Protein AF-H0URJ0-F1 (afdb_monomer_lite)

Secondary structure (DSSP, 8-state):
-HHHHHHHHHHHHHHHHHHHHHHHHS--HHHHHHHHHHHHHHHHHHHHHHHHHTTS---HHHHHHHHHHHHHHHHHHHHHHHHHTT--HHHHHHHHHHHHHHHHHHH-

Structure (mmCIF, N/CA/C/O backbone):
data_AF-H0URJ0-F1
#
_entry.id   AF-H0URJ0-F1
#
loop_
_atom_site.group_PDB
_atom_site.id
_atom_site.type_symbol
_atom_site.label_atom_id
_atom_site.label_alt_id
_atom_site.label_comp_id
_atom_site.label_asym_id
_atom_site.label_entity_id
_atom_site.label_seq_id
_atom_site.pdbx_PDB_ins_code
_atom_site.Cartn_x
_atom_site.Cartn_y
_atom_site.Cartn_z
_atom_site.occupancy
_atom_site.B_iso_or_equiv
_atom_site.auth_seq_id
_atom_site.a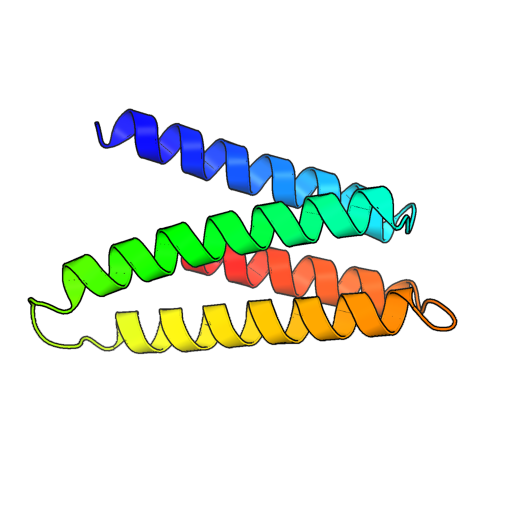uth_comp_id
_atom_site.auth_asym_id
_atom_site.auth_atom_id
_atom_site.pdbx_PDB_model_num
ATOM 1 N N . MET A 1 1 ? 12.851 14.187 -18.574 1.00 60.50 1 MET A N 1
ATOM 2 C CA . MET A 1 1 ? 11.585 13.432 -18.482 1.00 60.50 1 MET A CA 1
ATOM 3 C C . MET A 1 1 ? 11.700 12.386 -17.382 1.00 60.50 1 MET A C 1
ATOM 5 O O . MET A 1 1 ? 11.014 12.534 -16.387 1.00 60.50 1 MET A O 1
ATOM 9 N N . GLU A 1 2 ? 12.675 11.473 -17.456 1.00 65.94 2 GLU A N 1
ATOM 10 C CA . GLU A 1 2 ? 12.921 10.441 -16.425 1.00 65.94 2 GLU A CA 1
ATOM 11 C C . GLU A 1 2 ? 13.140 10.991 -15.002 1.00 65.94 2 GLU A C 1
ATOM 13 O O . GLU A 1 2 ? 12.528 10.505 -14.061 1.00 65.94 2 GLU A O 1
ATOM 18 N N . ALA A 1 3 ? 13.926 12.062 -14.831 1.00 68.25 3 ALA A N 1
ATOM 19 C CA . ALA A 1 3 ? 14.144 12.665 -13.507 1.00 68.25 3 ALA A CA 1
ATOM 20 C C . ALA A 1 3 ? 12.868 13.260 -12.875 1.00 68.25 3 ALA A C 1
ATOM 22 O O . ALA A 1 3 ? 12.753 13.315 -11.656 1.00 68.25 3 ALA A O 1
ATOM 23 N N . MET A 1 4 ? 11.908 13.708 -13.692 1.00 69.62 4 MET A N 1
ATOM 24 C CA . MET A 1 4 ? 10.634 14.243 -13.202 1.00 69.62 4 MET A CA 1
ATOM 25 C C . MET A 1 4 ? 9.708 13.109 -12.756 1.00 69.62 4 MET A C 1
ATOM 27 O O . MET A 1 4 ? 9.087 13.211 -11.705 1.00 69.62 4 MET A O 1
ATOM 31 N N . GLU A 1 5 ? 9.676 12.003 -13.503 1.00 77.88 5 GLU A N 1
ATOM 32 C CA . GLU A 1 5 ? 8.936 10.799 -13.111 1.00 77.88 5 GLU A CA 1
ATOM 33 C C . GLU A 1 5 ? 9.500 10.152 -11.840 1.00 77.88 5 GLU A C 1
ATOM 35 O O . GLU A 1 5 ? 8.738 9.648 -11.020 1.00 77.88 5 GLU A O 1
ATOM 40 N N . GLU A 1 6 ? 10.820 10.191 -11.653 1.00 80.94 6 GLU A N 1
ATOM 41 C CA . GLU A 1 6 ? 11.478 9.672 -10.452 1.00 80.94 6 GLU A CA 1
ATOM 42 C C . GLU A 1 6 ? 11.095 10.468 -9.197 1.00 80.94 6 GLU A C 1
ATOM 44 O O . GLU A 1 6 ? 10.767 9.894 -8.159 1.00 80.94 6 GLU A O 1
ATOM 49 N N . VAL A 1 7 ? 11.061 11.800 -9.306 1.00 84.62 7 VAL A N 1
ATOM 50 C CA . VAL A 1 7 ? 10.613 12.680 -8.217 1.00 84.62 7 VAL A CA 1
ATOM 51 C C . VAL A 1 7 ? 9.134 12.454 -7.897 1.00 84.62 7 VAL A C 1
ATOM 53 O O . VAL A 1 7 ? 8.765 12.422 -6.722 1.00 84.62 7 VAL A O 1
ATOM 56 N N . GLU A 1 8 ? 8.293 12.268 -8.915 1.00 83.62 8 GLU A N 1
ATOM 57 C CA . GLU A 1 8 ? 6.865 11.994 -8.730 1.00 83.62 8 GLU A CA 1
ATOM 58 C C . GLU A 1 8 ? 6.641 10.641 -8.031 1.00 83.62 8 GLU A C 1
ATOM 60 O O . GLU A 1 8 ? 5.867 10.556 -7.076 1.00 83.62 8 GLU A O 1
ATOM 65 N N . ARG A 1 9 ? 7.389 9.597 -8.427 1.00 84.44 9 ARG A N 1
ATOM 66 C CA . ARG A 1 9 ? 7.383 8.284 -7.757 1.00 84.44 9 ARG A CA 1
ATOM 67 C C . ARG A 1 9 ? 7.810 8.391 -6.296 1.00 84.44 9 ARG A C 1
ATOM 69 O O . ARG A 1 9 ? 7.128 7.858 -5.423 1.00 84.44 9 ARG A O 1
ATOM 76 N N . ALA A 1 10 ? 8.904 9.098 -6.020 1.00 87.00 10 ALA A N 1
ATOM 77 C CA . ALA A 1 10 ? 9.401 9.277 -4.660 1.00 87.00 10 ALA A CA 1
ATOM 78 C C . ALA A 1 10 ? 8.388 10.013 -3.767 1.00 87.00 10 ALA A C 1
ATOM 80 O O . ALA A 1 10 ? 8.166 9.609 -2.625 1.00 87.00 10 ALA A O 1
ATOM 81 N N . ARG A 1 11 ? 7.725 11.053 -4.295 1.00 89.75 11 ARG A N 1
ATOM 82 C CA . ARG A 1 11 ? 6.650 11.766 -3.586 1.00 89.75 11 ARG A CA 1
ATOM 83 C C . ARG A 1 11 ? 5.465 10.860 -3.285 1.00 89.75 11 ARG A C 1
ATOM 85 O O . ARG A 1 11 ? 4.991 10.860 -2.153 1.00 89.75 11 ARG A O 1
ATOM 92 N N . LEU A 1 12 ? 5.028 10.068 -4.263 1.00 90.19 12 LEU A N 1
ATOM 93 C CA . LEU A 1 12 ? 3.922 9.130 -4.087 1.00 90.19 12 LEU A CA 1
ATOM 94 C C . LEU A 1 12 ? 4.228 8.097 -2.992 1.00 90.19 12 LEU A C 1
ATOM 96 O O . LEU A 1 12 ? 3.386 7.844 -2.135 1.00 90.19 12 LEU A O 1
ATOM 100 N N . ILE A 1 13 ? 5.444 7.537 -2.980 1.00 89.56 13 ILE A N 1
ATOM 101 C CA . ILE A 1 13 ? 5.887 6.600 -1.934 1.00 89.56 13 ILE A CA 1
ATOM 102 C C . ILE A 1 13 ? 5.835 7.260 -0.556 1.00 89.56 13 ILE A C 1
ATOM 104 O O . ILE A 1 13 ? 5.339 6.659 0.397 1.00 89.56 13 ILE A O 1
ATOM 108 N N . GLU A 1 14 ? 6.345 8.484 -0.443 1.00 92.25 14 GLU A N 1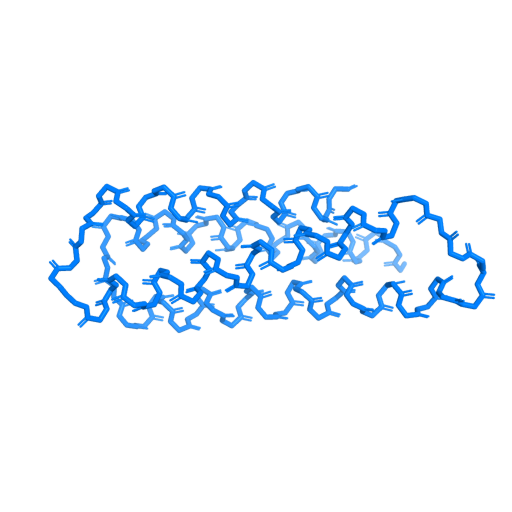
ATOM 109 C CA . GLU A 1 14 ? 6.395 9.195 0.832 1.00 92.25 14 GLU A CA 1
ATOM 110 C C . GLU A 1 14 ? 4.995 9.551 1.349 1.00 92.25 14 GLU A C 1
ATOM 112 O O . GLU A 1 14 ? 4.696 9.380 2.531 1.00 92.25 14 GLU A O 1
ATOM 117 N N . GLU A 1 15 ? 4.094 9.967 0.461 1.00 93.25 15 GLU A N 1
ATOM 118 C CA . GLU A 1 15 ? 2.717 10.283 0.832 1.00 93.25 15 GLU A CA 1
ATOM 119 C C . GLU A 1 15 ? 1.942 9.029 1.270 1.00 93.25 15 GLU A C 1
ATOM 121 O O . GLU A 1 15 ? 1.240 9.052 2.285 1.00 93.25 15 GLU A O 1
ATOM 126 N N . ILE A 1 16 ? 2.139 7.898 0.580 1.00 92.56 16 ILE A N 1
ATOM 127 C CA . ILE A 1 16 ? 1.587 6.600 0.990 1.00 92.56 16 ILE A CA 1
ATOM 128 C C . ILE A 1 16 ? 2.135 6.189 2.360 1.00 92.56 16 ILE A C 1
ATOM 130 O O . ILE A 1 16 ? 1.367 5.743 3.213 1.00 92.56 16 ILE A O 1
ATOM 134 N N . ARG A 1 17 ? 3.439 6.359 2.614 1.00 91.81 17 ARG A N 1
ATOM 135 C CA . ARG A 1 17 ? 4.045 6.052 3.921 1.00 91.81 17 ARG A CA 1
ATOM 136 C C . ARG A 1 17 ? 3.422 6.876 5.042 1.00 91.81 17 ARG A C 1
ATOM 138 O O . ARG A 1 17 ? 2.976 6.300 6.033 1.00 91.81 17 ARG A O 1
ATOM 145 N N . SER A 1 18 ? 3.328 8.189 4.849 1.00 93.69 18 SER A N 1
ATOM 146 C CA . SER A 1 18 ? 2.747 9.124 5.816 1.00 93.69 18 SER A CA 1
ATOM 147 C C . SER A 1 18 ? 1.276 8.813 6.126 1.00 93.69 18 SER A C 1
ATOM 149 O O . SER A 1 18 ? 0.853 8.801 7.289 1.00 93.69 18 SER A O 1
ATOM 151 N N . LEU A 1 19 ? 0.483 8.487 5.100 1.00 92.88 19 LEU A N 1
ATOM 152 C CA . LEU A 1 19 ? -0.912 8.082 5.286 1.00 92.88 19 LEU A CA 1
ATOM 153 C C . LEU A 1 19 ? -1.037 6.714 5.956 1.00 92.88 19 LEU A C 1
ATOM 155 O O . LEU A 1 19 ? -1.902 6.556 6.813 1.00 92.88 19 LEU A O 1
ATOM 159 N N . GLY A 1 20 ? -0.167 5.756 5.628 1.00 91.19 20 GLY A N 1
ATOM 160 C CA . GLY A 1 20 ? -0.116 4.457 6.298 1.00 91.19 20 GLY A CA 1
ATOM 161 C C . GLY A 1 20 ? 0.180 4.592 7.794 1.00 91.19 20 GLY A C 1
ATOM 162 O O . GLY A 1 20 ? -0.521 4.009 8.619 1.00 91.19 20 GLY A O 1
ATOM 163 N N . ASP A 1 21 ? 1.152 5.432 8.160 1.00 92.00 21 ASP A N 1
ATOM 164 C CA . ASP A 1 21 ? 1.469 5.746 9.562 1.00 92.00 21 ASP A CA 1
ATOM 165 C C . ASP A 1 21 ? 0.307 6.429 10.285 1.00 92.00 21 ASP A C 1
ATOM 167 O O . ASP A 1 21 ? 0.060 6.189 11.468 1.00 92.00 21 ASP A O 1
ATOM 171 N N . SER A 1 22 ? -0.407 7.304 9.578 1.00 91.50 22 SER A N 1
ATOM 172 C CA . SER A 1 22 ? -1.593 7.966 10.118 1.00 91.50 22 SER A CA 1
ATOM 173 C C . SER A 1 22 ? -2.726 6.967 10.337 1.00 91.50 22 SER A C 1
ATOM 175 O O . SER A 1 22 ? -3.388 7.020 11.369 1.00 91.50 22 SER A O 1
ATOM 177 N N . LEU A 1 23 ? -2.927 6.035 9.403 1.00 88.50 23 LEU A N 1
ATOM 178 C CA . LEU A 1 23 ? -3.997 5.043 9.443 1.00 88.50 23 LEU A CA 1
ATOM 179 C C . LEU A 1 23 ? -3.786 4.005 10.552 1.00 88.50 23 LEU A C 1
ATOM 181 O O . LEU A 1 23 ? -4.750 3.634 11.218 1.00 88.50 23 LEU A O 1
ATOM 185 N N . SER A 1 24 ? -2.541 3.583 10.793 1.00 86.31 24 SER A N 1
ATOM 186 C CA . SER A 1 24 ? -2.214 2.639 11.870 1.00 86.31 24 SER A CA 1
ATOM 187 C C . SER A 1 24 ? -2.380 3.250 13.266 1.00 86.31 24 SER A C 1
ATOM 189 O O . SER A 1 24 ? -2.801 2.566 14.199 1.00 86.31 24 SER A O 1
ATOM 191 N N . LYS A 1 25 ? -2.108 4.553 13.418 1.00 88.31 25 LYS A N 1
ATOM 192 C CA . LYS A 1 25 ? -2.280 5.288 14.686 1.00 88.31 25 LYS A CA 1
ATOM 193 C C . LYS A 1 25 ? -3.722 5.733 14.917 1.00 88.31 25 LYS A C 1
ATOM 195 O O . LYS A 1 25 ? -4.238 5.635 16.032 1.00 88.31 25 LYS A O 1
ATOM 200 N N . HIS A 1 26 ? -4.361 6.238 13.866 1.00 86.19 26 HIS A N 1
ATOM 201 C CA . HIS A 1 26 ? -5.685 6.848 13.894 1.00 86.19 26 HIS A CA 1
ATOM 202 C C . HIS A 1 26 ? -6.523 6.365 12.702 1.00 86.19 26 HIS A C 1
ATOM 204 O O . HIS A 1 26 ? -6.640 7.068 11.691 1.00 86.19 26 HIS A O 1
ATOM 210 N N . PRO A 1 27 ? -7.142 5.178 12.827 1.00 82.62 27 PRO A N 1
ATOM 211 C CA . PRO A 1 27 ? -8.043 4.652 11.816 1.00 82.62 27 PRO A CA 1
ATOM 212 C C . PRO A 1 27 ? -9.169 5.636 11.498 1.00 82.62 27 PRO A C 1
ATOM 214 O O . PRO A 1 27 ? -9.974 5.990 12.359 1.00 82.62 27 PRO A O 1
ATOM 217 N N . SER A 1 28 ? -9.215 6.099 10.253 1.00 87.56 28 SER A N 1
ATOM 218 C CA . SER A 1 28 ? -10.215 7.048 9.776 1.00 87.56 28 SER A CA 1
ATOM 219 C C . SER A 1 28 ? -10.609 6.706 8.351 1.00 87.56 28 SER A C 1
ATOM 221 O O . SER A 1 28 ? -9.750 6.472 7.499 1.00 87.56 28 SER A O 1
ATOM 223 N N . VAL A 1 29 ? -11.911 6.766 8.069 1.00 86.75 29 VAL A N 1
ATOM 224 C CA . VAL A 1 29 ? -12.463 6.562 6.723 1.00 86.75 29 VAL A CA 1
ATOM 225 C C . VAL A 1 29 ? -11.853 7.544 5.719 1.00 86.75 29 VAL A C 1
ATOM 227 O O . VAL A 1 29 ? -11.563 7.166 4.587 1.00 86.75 29 VAL A O 1
ATOM 230 N N . SER A 1 30 ? -11.606 8.796 6.120 1.00 90.44 30 SER A N 1
ATOM 231 C CA . SER A 1 30 ? -11.014 9.793 5.220 1.00 90.44 30 SER A CA 1
ATOM 232 C C . SER A 1 30 ? -9.549 9.492 4.900 1.00 90.44 30 SER A C 1
ATOM 234 O O . SER A 1 30 ? -9.122 9.679 3.761 1.00 90.44 30 SER A O 1
ATOM 236 N N . VAL A 1 31 ? -8.791 8.985 5.878 1.00 90.69 31 VAL A N 1
ATOM 237 C CA . VAL A 1 31 ? -7.395 8.563 5.692 1.00 90.69 31 VAL A CA 1
ATOM 238 C C . VAL A 1 31 ? -7.344 7.310 4.818 1.00 90.69 31 VAL A C 1
ATOM 240 O O . VAL A 1 31 ? -6.573 7.277 3.864 1.00 90.69 31 VAL A O 1
ATOM 243 N N . LEU A 1 32 ? -8.226 6.336 5.064 1.00 91.31 32 LEU A N 1
ATOM 244 C CA . LEU A 1 32 ? -8.343 5.114 4.266 1.00 91.31 32 LEU A CA 1
ATOM 245 C C . LEU A 1 32 ? -8.672 5.413 2.798 1.00 91.31 32 LEU A C 1
ATOM 247 O O . LEU A 1 32 ? -8.022 4.881 1.906 1.00 91.31 32 LEU A O 1
ATOM 251 N N . GLN A 1 33 ? -9.635 6.300 2.526 1.00 93.81 33 GLN A N 1
ATOM 252 C CA . GLN A 1 33 ? -9.990 6.671 1.151 1.00 93.81 33 GLN A CA 1
ATOM 253 C C . GLN A 1 33 ? -8.816 7.309 0.400 1.00 93.81 33 GLN A C 1
ATOM 255 O O . GLN A 1 33 ? -8.593 6.993 -0.769 1.00 93.81 33 GLN A O 1
ATOM 260 N N . ARG A 1 34 ? -8.043 8.177 1.068 1.00 94.12 34 ARG A N 1
ATOM 261 C CA . ARG A 1 34 ? -6.831 8.772 0.484 1.00 94.12 34 ARG A CA 1
ATOM 262 C C . ARG A 1 34 ? -5.754 7.721 0.246 1.00 94.12 34 ARG A C 1
ATOM 264 O O . ARG A 1 34 ? -5.197 7.665 -0.844 1.00 94.12 34 ARG A O 1
ATOM 271 N N . TYR A 1 35 ? -5.514 6.859 1.230 1.00 94.19 35 TYR A N 1
ATOM 272 C CA . TYR A 1 35 ? -4.545 5.771 1.136 1.00 94.19 35 TYR A CA 1
ATOM 273 C C . TYR A 1 35 ? -4.862 4.837 -0.042 1.00 94.19 35 TYR A C 1
ATOM 275 O O . TYR A 1 35 ? -4.018 4.620 -0.909 1.00 94.19 35 TYR A O 1
ATOM 283 N N . ARG A 1 36 ? -6.122 4.398 -0.154 1.00 94.94 36 ARG A N 1
ATOM 284 C CA . ARG A 1 36 ? -6.644 3.596 -1.270 1.00 94.94 36 ARG A CA 1
ATOM 285 C C . ARG A 1 36 ? -6.446 4.277 -2.621 1.00 94.94 36 ARG A C 1
ATOM 287 O O . ARG A 1 36 ? -6.023 3.637 -3.580 1.00 94.94 36 ARG A O 1
ATOM 294 N N . HIS A 1 37 ? -6.741 5.574 -2.701 1.00 95.69 37 HIS A N 1
ATOM 295 C CA . HIS A 1 37 ? -6.559 6.340 -3.930 1.00 95.69 37 HIS A CA 1
ATOM 296 C C . HIS A 1 37 ? -5.094 6.346 -4.384 1.00 95.69 37 HIS A C 1
ATOM 298 O O . HIS A 1 37 ? -4.820 6.017 -5.538 1.00 95.69 37 HIS A O 1
ATOM 304 N N . LEU A 1 38 ? -4.156 6.646 -3.481 1.00 94.56 38 LEU A N 1
ATOM 305 C CA . LEU A 1 38 ? -2.730 6.686 -3.816 1.00 94.56 38 LEU A CA 1
ATOM 306 C C . LEU A 1 38 ? -2.169 5.311 -4.194 1.00 94.56 38 LEU A C 1
ATOM 308 O O . LEU A 1 38 ? -1.385 5.215 -5.137 1.00 94.56 38 LEU A O 1
ATOM 312 N N . ILE A 1 39 ? -2.604 4.237 -3.527 1.00 94.69 39 ILE A N 1
ATOM 313 C CA . ILE A 1 39 ? -2.237 2.868 -3.922 1.00 94.69 39 ILE A CA 1
ATOM 314 C C . ILE A 1 39 ? -2.739 2.567 -5.338 1.00 94.69 39 ILE A C 1
ATOM 316 O O . ILE A 1 39 ? -1.995 2.022 -6.153 1.00 94.69 39 ILE A O 1
ATOM 320 N N . GLY A 1 40 ? -3.971 2.970 -5.661 1.00 94.62 40 GLY A N 1
ATOM 321 C CA . GLY A 1 40 ? -4.524 2.835 -7.008 1.00 94.62 40 GLY A CA 1
ATOM 322 C C . GLY A 1 40 ? -3.696 3.567 -8.068 1.00 94.62 40 GLY A C 1
ATOM 323 O O . GLY A 1 40 ? -3.438 3.007 -9.135 1.00 94.62 40 GLY A O 1
ATOM 324 N N . LEU A 1 41 ? -3.222 4.781 -7.765 1.00 93.12 41 LEU A N 1
ATOM 325 C CA . LEU A 1 41 ? -2.312 5.525 -8.644 1.00 93.12 41 LEU A CA 1
ATOM 326 C C . LEU A 1 41 ? -0.984 4.780 -8.836 1.00 93.12 41 LEU A C 1
ATOM 328 O O . LEU A 1 41 ? -0.553 4.591 -9.974 1.00 93.12 41 LEU A O 1
ATOM 332 N N . ALA A 1 42 ? -0.376 4.294 -7.750 1.00 91.31 42 ALA A N 1
ATOM 333 C CA . ALA A 1 42 ? 0.884 3.554 -7.800 1.00 91.31 42 ALA A CA 1
ATOM 334 C C . ALA A 1 42 ? 0.767 2.280 -8.654 1.00 91.31 42 ALA A C 1
ATOM 336 O O . ALA A 1 42 ? 1.566 2.058 -9.565 1.00 91.31 42 ALA A O 1
ATOM 337 N N . ILE A 1 43 ? -0.274 1.474 -8.426 1.00 91.94 43 ILE A N 1
ATOM 338 C CA . ILE A 1 43 ? -0.545 0.265 -9.216 1.00 91.94 43 ILE A CA 1
ATOM 339 C C . ILE A 1 43 ? -0.795 0.625 -10.688 1.00 91.94 43 ILE A C 1
ATOM 341 O O . ILE A 1 43 ? -0.291 -0.056 -11.584 1.00 91.94 43 ILE A O 1
ATOM 345 N N . GLY A 1 44 ? -1.534 1.704 -10.960 1.00 91.12 44 GLY A N 1
ATOM 346 C CA . GLY A 1 44 ? -1.792 2.193 -12.316 1.00 91.12 44 GLY A CA 1
ATOM 347 C C . GLY A 1 44 ? -0.517 2.566 -13.078 1.00 91.12 44 GLY A C 1
ATOM 348 O O . GLY A 1 44 ? -0.351 2.168 -14.237 1.00 91.12 44 GLY A O 1
ATOM 349 N N . MET A 1 45 ? 0.418 3.263 -12.426 1.00 87.56 45 MET A N 1
ATOM 350 C CA . MET A 1 45 ? 1.724 3.608 -13.006 1.00 87.56 45 MET A CA 1
ATOM 351 C C . MET A 1 45 ? 2.528 2.357 -13.377 1.00 87.56 45 MET A C 1
ATOM 353 O O . MET A 1 45 ? 3.114 2.266 -14.461 1.00 87.56 45 MET A O 1
ATOM 357 N N . VAL A 1 46 ? 2.514 1.356 -12.500 1.00 86.75 46 VAL A N 1
ATOM 358 C CA . VAL A 1 46 ? 3.266 0.110 -12.686 1.00 86.75 46 VAL A CA 1
ATOM 359 C C . VAL A 1 46 ? 2.658 -0.711 -13.814 1.00 86.75 46 VAL A C 1
ATOM 361 O O . VAL A 1 46 ? 3.374 -1.127 -14.722 1.00 86.75 46 VAL A O 1
ATOM 364 N N . ARG A 1 47 ? 1.329 -0.873 -13.828 1.00 87.94 47 ARG A N 1
ATOM 365 C CA . ARG A 1 47 ? 0.608 -1.548 -14.917 1.00 87.94 47 ARG A CA 1
ATOM 366 C C . ARG A 1 47 ? 0.869 -0.886 -16.269 1.00 87.94 47 ARG A C 1
ATOM 368 O O . 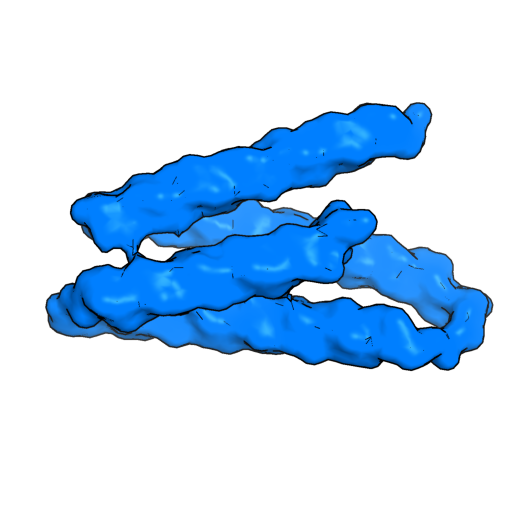ARG A 1 47 ? 1.085 -1.593 -17.249 1.00 87.94 47 ARG A O 1
ATOM 375 N N . SER A 1 48 ? 0.914 0.445 -16.316 1.00 85.38 48 SER A N 1
ATOM 376 C CA . SER A 1 48 ? 1.233 1.193 -17.541 1.00 85.38 48 SER A CA 1
ATOM 377 C C . SER A 1 48 ? 2.664 0.913 -18.010 1.00 85.38 48 SER A C 1
ATOM 379 O O . SER A 1 48 ? 2.888 0.599 -19.176 1.00 85.38 48 SER A O 1
ATOM 381 N N . THR A 1 49 ? 3.624 0.915 -17.082 1.00 80.12 49 THR A N 1
ATOM 382 C CA . THR A 1 49 ? 5.025 0.562 -17.365 1.00 80.12 49 THR A CA 1
ATOM 383 C C . THR A 1 49 ? 5.160 -0.876 -17.878 1.00 80.12 49 THR A C 1
ATOM 385 O O . THR A 1 49 ? 5.919 -1.141 -18.809 1.00 80.12 49 THR A O 1
ATOM 388 N N . MET A 1 50 ? 4.411 -1.817 -17.299 1.00 80.00 50 MET A N 1
ATOM 389 C CA . MET A 1 50 ? 4.394 -3.216 -17.735 1.00 80.00 50 MET A CA 1
ATOM 390 C C . MET A 1 50 ? 3.765 -3.378 -19.121 1.00 80.00 50 MET A C 1
ATOM 392 O O . MET A 1 50 ? 4.281 -4.140 -19.933 1.00 80.00 50 MET A O 1
ATOM 396 N N . ALA A 1 51 ? 2.685 -2.650 -19.419 1.00 79.25 51 ALA A N 1
ATOM 397 C CA . ALA A 1 51 ? 2.043 -2.671 -20.732 1.00 79.25 51 ALA A CA 1
ATOM 398 C C . ALA A 1 51 ? 2.993 -2.190 -21.840 1.00 79.25 51 ALA A C 1
ATOM 400 O O . ALA A 1 51 ? 3.084 -2.848 -22.871 1.00 79.25 51 ALA A O 1
ATOM 401 N N . LEU A 1 52 ? 3.766 -1.126 -21.589 1.00 73.19 52 LEU A N 1
ATOM 402 C CA . LEU A 1 52 ? 4.792 -0.625 -22.515 1.00 73.19 52 LEU A CA 1
ATOM 403 C C . LEU A 1 52 ? 5.923 -1.639 -22.761 1.00 73.19 52 LEU A C 1
ATOM 405 O O . LEU A 1 52 ? 6.488 -1.695 -23.850 1.00 73.19 52 LEU A O 1
ATOM 409 N N . LYS A 1 53 ? 6.267 -2.457 -21.757 1.00 68.19 53 LYS A N 1
ATOM 410 C CA . LYS A 1 53 ? 7.308 -3.496 -21.869 1.00 68.19 53 LYS A CA 1
ATOM 411 C C . LYS A 1 53 ? 6.810 -4.789 -22.519 1.00 68.19 53 LYS A C 1
ATOM 413 O O . LYS A 1 53 ? 7.621 -5.555 -23.037 1.00 68.19 53 LYS A O 1
ATOM 418 N N . ARG A 1 54 ? 5.491 -5.015 -22.551 1.00 60.56 54 ARG A N 1
ATOM 419 C CA . ARG A 1 54 ? 4.848 -6.231 -23.080 1.00 60.56 54 ARG A CA 1
ATOM 420 C C . ARG A 1 54 ? 5.136 -6.473 -24.567 1.00 60.56 54 ARG A C 1
ATOM 422 O O . ARG A 1 54 ? 5.148 -7.627 -24.992 1.00 60.56 54 ARG A O 1
ATOM 429 N N . ASP A 1 55 ? 5.458 -5.419 -25.315 1.00 58.06 55 ASP A N 1
ATOM 430 C CA . ASP A 1 55 ? 5.892 -5.500 -26.717 1.00 58.06 55 ASP A CA 1
ATOM 431 C C . ASP A 1 55 ? 7.282 -6.160 -26.881 1.00 58.06 55 ASP A C 1
ATOM 433 O O . ASP A 1 55 ? 7.647 -6.602 -27.970 1.00 58.06 55 ASP A O 1
ATOM 437 N N . TYR A 1 56 ? 8.045 -6.318 -25.791 1.00 51.62 56 TYR A N 1
ATOM 438 C CA . TYR A 1 56 ? 9.406 -6.856 -25.768 1.00 51.62 56 TYR A CA 1
ATOM 439 C C . TYR A 1 56 ? 9.535 -8.090 -24.850 1.00 51.62 56 TYR A C 1
ATOM 441 O O . TYR A 1 56 ? 10.197 -8.036 -23.823 1.00 51.62 56 TYR A O 1
ATOM 449 N N . LYS A 1 57 ? 8.968 -9.237 -25.262 1.00 57.34 57 LYS A N 1
ATOM 450 C CA .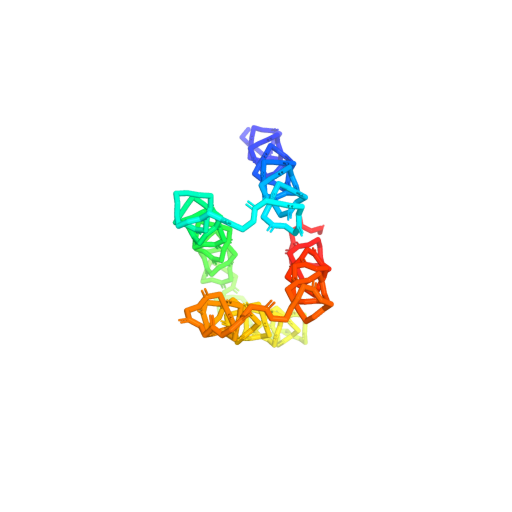 LYS A 1 57 ? 9.168 -10.602 -24.697 1.00 57.34 57 LYS A CA 1
ATOM 451 C C . LYS A 1 57 ? 9.144 -10.723 -23.157 1.00 57.34 57 LYS A C 1
ATOM 453 O O . LYS A 1 57 ? 10.129 -10.443 -22.479 1.00 57.34 57 LYS A O 1
ATOM 458 N N . TRP A 1 58 ? 8.081 -11.355 -22.658 1.00 58.38 58 TRP A N 1
ATOM 459 C CA . TRP A 1 58 ? 7.823 -11.667 -21.246 1.00 58.38 58 TRP A CA 1
ATOM 460 C C . TRP A 1 58 ? 9.056 -12.148 -20.446 1.00 58.38 58 TRP A C 1
ATOM 462 O O . TRP A 1 58 ? 9.629 -13.199 -20.755 1.00 58.38 58 TRP A O 1
ATOM 472 N N . ARG A 1 59 ? 9.454 -11.426 -19.388 1.00 63.72 59 ARG A N 1
ATOM 473 C CA . ARG A 1 59 ? 10.597 -11.777 -18.510 1.00 63.72 59 ARG A CA 1
ATOM 474 C C . ARG A 1 59 ? 10.148 -12.173 -17.099 1.00 63.72 59 ARG A C 1
ATOM 476 O O . ARG A 1 59 ? 9.107 -11.753 -16.609 1.00 63.72 59 ARG A O 1
ATOM 483 N N . ARG A 1 60 ? 10.980 -12.950 -16.386 1.00 62.91 60 ARG A N 1
ATOM 484 C CA . ARG A 1 60 ? 10.754 -13.357 -14.975 1.00 62.91 60 ARG A CA 1
ATOM 485 C C . ARG A 1 60 ? 10.429 -12.178 -14.045 1.00 62.91 60 ARG A C 1
ATOM 487 O O . ARG A 1 60 ? 9.612 -12.343 -13.147 1.00 62.91 60 ARG A O 1
ATOM 494 N N . SER A 1 61 ? 11.040 -11.016 -14.277 1.00 67.75 61 SER A N 1
ATOM 495 C CA . SER A 1 61 ? 10.813 -9.782 -13.515 1.00 67.75 61 SER A CA 1
ATOM 496 C C . SER A 1 61 ? 9.366 -9.288 -13.588 1.00 67.75 61 SER A C 1
ATOM 498 O O . SER A 1 61 ? 8.845 -8.772 -12.607 1.00 67.75 61 SER A O 1
ATOM 500 N N . GLU A 1 62 ? 8.682 -9.494 -14.714 1.00 71.06 62 GLU A N 1
ATOM 501 C CA . GLU A 1 62 ? 7.290 -9.063 -14.889 1.00 71.06 62 GLU A CA 1
ATOM 502 C C . GLU A 1 62 ? 6.327 -9.956 -14.104 1.00 71.06 62 GLU A C 1
ATOM 504 O O . GLU A 1 62 ? 5.345 -9.462 -13.556 1.00 71.06 62 GLU A O 1
ATOM 509 N N . ARG A 1 63 ? 6.642 -11.251 -13.946 1.00 79.06 63 ARG A N 1
ATOM 510 C CA . ARG A 1 63 ? 5.877 -12.154 -13.068 1.00 79.06 63 ARG A CA 1
ATOM 511 C C . ARG A 1 63 ? 5.955 -11.718 -11.605 1.00 79.06 63 ARG A C 1
ATOM 513 O O . ARG A 1 63 ? 4.942 -11.761 -10.917 1.00 79.06 63 ARG A O 1
ATOM 520 N N . THR A 1 64 ? 7.130 -11.291 -11.141 1.00 85.50 64 THR A N 1
ATOM 521 C CA . THR A 1 64 ? 7.299 -10.766 -9.778 1.00 85.50 64 THR A CA 1
ATOM 522 C C . THR A 1 64 ? 6.444 -9.520 -9.558 1.00 85.50 64 THR A C 1
ATOM 524 O O . THR A 1 64 ? 5.762 -9.436 -8.543 1.00 85.50 64 THR A O 1
ATOM 527 N N . LEU A 1 65 ? 6.411 -8.595 -10.525 1.00 87.19 65 LEU A N 1
ATOM 528 C CA . LEU A 1 65 ? 5.579 -7.391 -10.437 1.00 87.19 65 LEU A CA 1
ATOM 529 C C . LEU A 1 65 ? 4.084 -7.718 -10.354 1.00 87.19 65 LEU A C 1
ATOM 531 O O . LEU A 1 65 ? 3.399 -7.160 -9.505 1.00 87.19 65 LEU A O 1
ATOM 535 N N . TYR A 1 66 ? 3.586 -8.658 -11.167 1.00 87.38 66 TYR A N 1
ATOM 536 C CA . TYR A 1 66 ? 2.192 -9.114 -11.067 1.00 87.38 66 TYR A CA 1
ATOM 537 C C . TYR A 1 66 ? 1.858 -9.655 -9.674 1.00 87.38 66 TYR A C 1
ATOM 539 O O . TYR A 1 66 ? 0.859 -9.250 -9.089 1.00 87.38 66 TYR A O 1
ATOM 547 N N . VAL A 1 67 ? 2.719 -10.517 -9.123 1.00 91.25 67 VAL A N 1
ATOM 548 C CA . VAL A 1 67 ? 2.524 -11.082 -7.779 1.00 91.25 67 VAL A CA 1
ATOM 549 C C . VAL A 1 67 ? 2.521 -9.986 -6.711 1.00 91.25 67 VAL A C 1
ATOM 551 O O . VAL A 1 67 ? 1.704 -10.025 -5.798 1.00 91.25 67 VAL A O 1
ATOM 554 N N . LEU A 1 68 ? 3.413 -8.999 -6.810 1.00 93.06 68 LEU A N 1
ATOM 555 C CA . LEU A 1 68 ? 3.458 -7.891 -5.854 1.00 93.06 68 LEU A CA 1
ATOM 556 C C . LEU A 1 68 ? 2.219 -6.989 -5.955 1.00 93.06 68 LEU A C 1
ATOM 558 O O . LEU A 1 68 ? 1.725 -6.529 -4.927 1.00 93.06 68 LEU A O 1
ATOM 562 N N . ILE A 1 69 ? 1.696 -6.758 -7.165 1.00 93.50 69 ILE A N 1
ATOM 563 C CA . ILE A 1 69 ? 0.443 -6.016 -7.364 1.00 93.50 69 ILE A CA 1
ATOM 564 C C . ILE A 1 69 ? -0.716 -6.768 -6.710 1.00 93.50 69 ILE A C 1
ATOM 566 O O . ILE A 1 69 ? -1.417 -6.179 -5.895 1.00 93.50 69 ILE A O 1
ATOM 570 N N . GLU A 1 70 ? -0.878 -8.064 -6.996 1.00 94.56 70 GLU A N 1
ATOM 571 C CA . GLU A 1 70 ? -1.947 -8.871 -6.392 1.00 94.56 70 GLU A CA 1
ATOM 572 C C . GLU A 1 70 ? -1.848 -8.893 -4.864 1.00 94.56 70 GLU A C 1
ATOM 574 O O . GLU A 1 70 ? -2.854 -8.737 -4.177 1.00 94.56 70 GLU A O 1
ATOM 579 N N . ARG A 1 71 ? -0.637 -9.034 -4.307 1.00 96.50 71 ARG A N 1
ATOM 580 C CA . ARG A 1 71 ? -0.427 -8.962 -2.851 1.00 96.50 71 ARG A CA 1
ATOM 581 C C . ARG A 1 71 ? -0.838 -7.610 -2.278 1.00 96.50 71 ARG A C 1
ATOM 583 O O . ARG A 1 71 ? -1.500 -7.574 -1.249 1.00 96.50 71 ARG A O 1
ATOM 590 N N . THR A 1 72 ? -0.499 -6.522 -2.966 1.00 96.06 72 THR A N 1
ATOM 591 C CA . THR A 1 72 ? -0.877 -5.164 -2.556 1.00 96.06 72 THR A CA 1
ATOM 592 C C . THR A 1 72 ? -2.396 -4.981 -2.572 1.00 96.06 72 THR A C 1
ATOM 594 O O . THR A 1 72 ? -2.958 -4.455 -1.616 1.00 96.06 72 THR A O 1
ATOM 597 N N . GLU A 1 73 ? -3.068 -5.429 -3.636 1.00 95.94 73 GLU A N 1
ATOM 598 C CA . GLU A 1 73 ? -4.528 -5.342 -3.776 1.00 95.94 73 GLU A CA 1
ATOM 599 C C . GLU A 1 73 ? -5.244 -6.182 -2.710 1.00 95.94 73 GLU A C 1
ATOM 601 O O . GLU A 1 73 ? -6.183 -5.698 -2.080 1.00 95.94 73 GLU A O 1
ATOM 606 N N . ASN A 1 74 ? -4.763 -7.401 -2.450 1.00 97.69 74 ASN A N 1
ATOM 607 C CA . ASN A 1 74 ? -5.323 -8.276 -1.420 1.00 97.69 74 ASN A CA 1
ATOM 608 C C . ASN A 1 74 ? -5.139 -7.698 -0.011 1.00 97.69 74 ASN A C 1
ATOM 610 O O . ASN A 1 74 ? -6.096 -7.667 0.760 1.00 97.69 74 ASN A O 1
ATOM 614 N N . ALA A 1 75 ? -3.944 -7.195 0.315 1.00 97.00 75 ALA A N 1
ATOM 615 C CA . ALA A 1 75 ? -3.679 -6.576 1.611 1.00 97.00 75 ALA A CA 1
ATOM 616 C C . ALA A 1 75 ? -4.519 -5.304 1.820 1.00 97.00 75 ALA A C 1
ATOM 618 O O . ALA A 1 75 ? -5.026 -5.069 2.915 1.00 97.00 75 ALA A O 1
ATOM 619 N N . LEU A 1 76 ? -4.727 -4.502 0.768 1.00 96.44 76 LEU A N 1
ATOM 620 C CA . LEU A 1 76 ? -5.600 -3.328 0.825 1.00 96.44 76 LEU A CA 1
ATOM 621 C C . LEU A 1 76 ? -7.069 -3.713 1.039 1.00 96.44 76 LEU A C 1
ATOM 623 O O . LEU A 1 76 ? -7.736 -3.110 1.876 1.00 96.44 76 LEU A O 1
ATOM 627 N N . ALA A 1 77 ? -7.563 -4.730 0.333 1.00 96.44 77 ALA A N 1
ATOM 628 C CA . ALA A 1 77 ? -8.925 -5.225 0.521 1.00 96.44 77 ALA A CA 1
ATOM 629 C C . ALA A 1 77 ? -9.141 -5.776 1.941 1.00 96.44 77 ALA A C 1
ATOM 631 O O . ALA A 1 77 ? -10.173 -5.522 2.565 1.00 96.44 77 ALA A O 1
ATOM 632 N N . GLU A 1 78 ? -8.155 -6.493 2.484 1.00 95.81 78 GLU A N 1
ATOM 633 C CA . GLU A 1 78 ? -8.211 -6.978 3.861 1.00 95.81 78 GLU A CA 1
ATOM 634 C C . GLU A 1 78 ? -8.172 -5.824 4.871 1.00 95.81 78 GLU A C 1
ATOM 636 O O . GLU A 1 78 ? -8.936 -5.821 5.833 1.00 95.81 78 GLU A O 1
ATOM 641 N N . LEU A 1 79 ? -7.347 -4.803 4.629 1.00 94.31 79 LEU A N 1
ATOM 642 C CA . LEU A 1 79 ? -7.267 -3.613 5.474 1.00 94.31 79 LEU A CA 1
ATOM 643 C C . LEU A 1 79 ? -8.614 -2.887 5.536 1.00 94.31 79 LEU A C 1
ATOM 645 O O . LEU A 1 79 ? -9.057 -2.502 6.618 1.00 94.31 79 LEU A O 1
ATOM 649 N N . GLU A 1 80 ? -9.289 -2.737 4.396 1.00 93.56 80 GLU A N 1
ATOM 650 C CA . GLU A 1 80 ? -10.642 -2.180 4.328 1.00 93.56 80 GLU A CA 1
ATOM 651 C C . GLU A 1 80 ? -11.639 -3.006 5.153 1.00 93.56 80 GLU A C 1
ATOM 653 O O . GLU A 1 80 ? -12.433 -2.435 5.904 1.00 93.56 80 GLU A O 1
ATOM 658 N N . ALA A 1 81 ? -11.569 -4.337 5.072 1.00 93.62 81 ALA A N 1
ATOM 659 C CA . ALA A 1 81 ? -12.438 -5.231 5.833 1.00 93.62 81 ALA A CA 1
ATOM 660 C C . ALA A 1 81 ? -12.189 -5.149 7.350 1.00 93.62 81 ALA A C 1
ATOM 662 O O . ALA A 1 81 ? -13.142 -5.057 8.125 1.00 93.62 81 ALA A O 1
ATOM 663 N N . VAL A 1 82 ? -10.922 -5.125 7.783 1.00 92.00 82 VAL A N 1
ATOM 664 C CA . VAL A 1 82 ? -10.544 -4.998 9.203 1.00 92.00 82 VAL A CA 1
ATOM 665 C C . VAL A 1 82 ? -11.032 -3.669 9.777 1.00 92.00 82 VAL A C 1
ATOM 667 O O . VAL A 1 82 ? -11.564 -3.631 10.886 1.00 92.00 82 VAL A O 1
ATOM 670 N N . LEU A 1 83 ? -10.891 -2.585 9.011 1.00 88.62 83 LEU A N 1
ATOM 671 C CA . LEU A 1 83 ? -11.320 -1.246 9.412 1.00 88.62 83 LEU A CA 1
ATOM 672 C C . LEU A 1 83 ? -12.842 -1.062 9.426 1.00 88.62 83 LEU A C 1
ATOM 674 O O . LEU A 1 83 ? -13.332 -0.201 10.154 1.00 88.62 83 LEU A O 1
ATOM 678 N N . ALA A 1 84 ? -13.583 -1.843 8.638 1.00 88.19 84 ALA A N 1
ATOM 679 C CA . ALA A 1 84 ? -15.045 -1.856 8.664 1.00 88.19 84 ALA A CA 1
ATOM 680 C C . ALA A 1 84 ? -15.625 -2.657 9.849 1.00 88.19 84 ALA A C 1
ATOM 682 O O . ALA A 1 84 ? -16.790 -2.464 10.197 1.00 88.19 84 ALA A O 1
ATOM 683 N N . GLY A 1 85 ? -14.837 -3.562 10.440 1.00 85.38 85 GLY A N 1
ATOM 684 C CA . GLY A 1 85 ? -15.209 -4.378 11.599 1.00 85.38 85 GLY A CA 1
ATOM 685 C C . GLY A 1 85 ? -14.793 -3.772 12.946 1.00 85.38 85 GLY A C 1
ATOM 686 O O . GLY A 1 85 ? -14.700 -2.558 13.103 1.00 85.38 85 GLY A O 1
ATOM 687 N N . GLU A 1 86 ? -14.508 -4.628 13.934 1.00 74.81 86 GLU A N 1
ATOM 688 C CA . GLU A 1 86 ? -14.081 -4.210 15.286 1.00 74.81 86 GLU A CA 1
ATOM 689 C C . GLU A 1 86 ? -12.649 -3.632 15.345 1.00 74.81 86 GLU A C 1
ATOM 691 O O . GLU A 1 86 ? -12.211 -3.190 16.406 1.00 74.81 86 GLU A O 1
ATOM 696 N N . GLY A 1 87 ? -11.933 -3.568 14.214 1.00 73.94 87 GLY A N 1
ATOM 697 C CA . GLY A 1 87 ? -10.666 -2.848 14.092 1.00 73.94 87 GLY A CA 1
ATOM 698 C C . GLY A 1 87 ? -9.529 -3.437 14.929 1.00 73.94 87 GLY A C 1
ATOM 699 O O . GLY A 1 87 ? -9.099 -2.834 15.914 1.00 73.94 87 GLY A O 1
ATOM 700 N N . ASP A 1 88 ? -8.978 -4.577 14.506 1.00 87.75 88 ASP A N 1
ATOM 701 C CA . ASP A 1 88 ? -7.734 -5.097 15.083 1.00 87.75 88 ASP A CA 1
ATOM 702 C C . ASP A 1 88 ? -6.551 -4.208 14.672 1.00 87.75 88 ASP A C 1
ATOM 704 O O . ASP A 1 8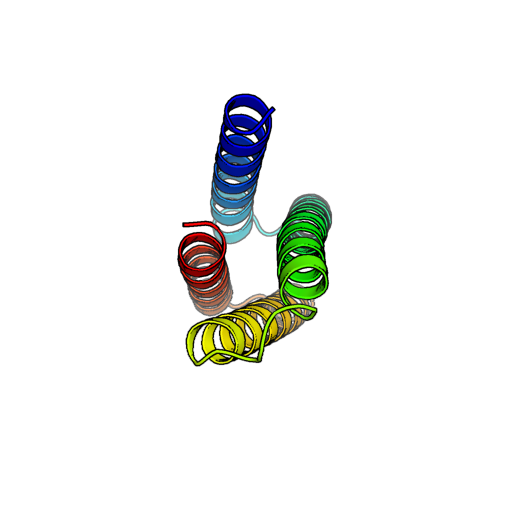8 ? -6.053 -4.266 13.546 1.00 87.75 88 ASP A O 1
ATOM 708 N N . ARG A 1 89 ? -6.082 -3.378 15.609 1.00 84.94 89 ARG A N 1
ATOM 709 C CA . ARG A 1 89 ? -4.962 -2.451 15.388 1.00 84.94 89 ARG A CA 1
ATOM 710 C C . ARG A 1 89 ? -3.662 -3.153 15.007 1.00 84.94 89 ARG A C 1
ATOM 712 O O . ARG A 1 89 ? -2.879 -2.571 14.262 1.00 84.94 89 ARG A O 1
ATOM 719 N N . SER A 1 90 ? -3.424 -4.360 15.520 1.00 89.75 90 SER A N 1
ATOM 720 C CA . SER A 1 90 ? -2.225 -5.124 15.171 1.00 89.75 90 SER A CA 1
ATOM 721 C C . SER A 1 90 ? -2.296 -5.571 13.715 1.00 89.75 90 SER A C 1
ATOM 723 O O . SER A 1 90 ? -1.376 -5.305 12.945 1.00 89.75 90 SER A O 1
ATOM 725 N N . ARG A 1 91 ? -3.457 -6.082 13.292 1.00 93.06 91 ARG A N 1
ATOM 726 C CA . ARG A 1 91 ? -3.679 -6.472 11.901 1.00 93.06 91 ARG A CA 1
ATOM 727 C C . ARG A 1 91 ? -3.639 -5.286 10.938 1.00 93.06 91 ARG A C 1
ATOM 729 O O . ARG A 1 91 ? -3.071 -5.407 9.858 1.00 93.06 91 ARG A O 1
ATOM 736 N N . VAL A 1 92 ? -4.186 -4.131 11.329 1.00 91.62 92 VAL A N 1
ATOM 737 C CA . VAL A 1 92 ? -4.078 -2.882 10.550 1.00 91.62 92 VAL A CA 1
ATOM 738 C C . VAL A 1 92 ? -2.614 -2.512 10.318 1.00 91.62 92 VAL A C 1
ATOM 740 O O . VAL A 1 92 ? -2.245 -2.185 9.192 1.00 91.62 92 VAL A O 1
ATOM 743 N N . LEU A 1 93 ? -1.783 -2.563 11.363 1.00 91.88 93 LEU A N 1
ATOM 744 C CA . LEU A 1 93 ? -0.360 -2.255 11.246 1.00 91.88 93 LEU A CA 1
ATOM 745 C C . LEU A 1 93 ? 0.345 -3.233 10.299 1.00 91.88 93 LEU A C 1
ATOM 747 O O . LEU A 1 93 ? 1.035 -2.784 9.387 1.00 91.88 93 LEU A O 1
ATOM 751 N N . ASP A 1 94 ? 0.124 -4.537 10.472 1.00 95.06 94 ASP A N 1
ATOM 752 C CA . ASP A 1 94 ? 0.735 -5.571 9.630 1.00 95.06 94 ASP A CA 1
ATOM 753 C C . ASP A 1 94 ? 0.392 -5.377 8.148 1.00 95.06 94 ASP A C 1
ATOM 755 O O . ASP A 1 94 ? 1.271 -5.429 7.289 1.00 95.06 94 ASP A O 1
ATOM 759 N N . LEU A 1 95 ? -0.880 -5.102 7.845 1.00 95.69 95 LEU A N 1
ATOM 760 C CA . LEU A 1 95 ? -1.353 -4.890 6.477 1.00 95.69 95 LEU A CA 1
ATOM 761 C C . LEU A 1 95 ? -0.781 -3.610 5.861 1.00 95.69 95 LEU A C 1
ATOM 763 O O . LEU A 1 95 ? -0.394 -3.602 4.693 1.00 95.69 95 LEU A O 1
ATOM 767 N N . VAL A 1 96 ? -0.682 -2.530 6.641 1.00 93.94 96 VAL A N 1
ATOM 768 C CA . VAL A 1 96 ? -0.044 -1.285 6.193 1.00 93.94 96 VAL A CA 1
ATOM 769 C C . VAL A 1 96 ? 1.439 -1.508 5.880 1.00 93.94 96 VAL A C 1
ATOM 771 O O . VAL A 1 96 ? 1.924 -1.019 4.857 1.00 93.94 96 VAL A O 1
ATOM 774 N N . GLU A 1 97 ? 2.166 -2.250 6.717 1.00 94.19 97 GLU A N 1
ATOM 775 C CA . GLU A 1 97 ? 3.575 -2.575 6.465 1.00 94.19 97 GLU A CA 1
ATOM 776 C C . GLU A 1 97 ? 3.750 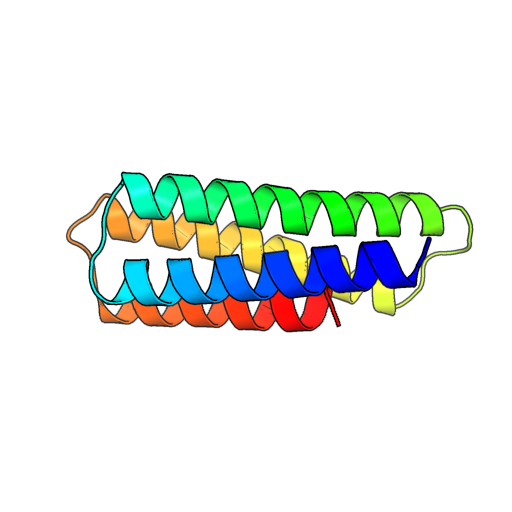-3.521 5.266 1.00 94.19 97 GLU A C 1
ATOM 778 O O . GLU A 1 97 ? 4.659 -3.319 4.457 1.00 94.19 97 GLU A O 1
ATOM 783 N N . GLU A 1 98 ? 2.850 -4.491 5.072 1.00 95.81 98 GLU A N 1
ATOM 784 C CA . GLU A 1 98 ? 2.848 -5.361 3.889 1.00 95.81 98 GLU A CA 1
ATOM 785 C C . GLU A 1 98 ? 2.650 -4.558 2.595 1.00 95.81 98 GLU A C 1
ATOM 787 O O . GLU A 1 98 ? 3.417 -4.719 1.637 1.00 95.81 98 GLU A O 1
ATOM 792 N N . ILE A 1 99 ? 1.679 -3.639 2.577 1.00 95.06 99 ILE A N 1
ATOM 793 C CA . ILE A 1 99 ? 1.429 -2.746 1.438 1.00 95.06 99 ILE A CA 1
ATOM 794 C C . ILE A 1 99 ? 2.659 -1.875 1.159 1.00 95.06 99 ILE A C 1
ATOM 796 O O . ILE A 1 99 ? 3.106 -1.792 0.013 1.00 95.06 99 ILE A O 1
ATOM 800 N N . LYS A 1 100 ? 3.250 -1.254 2.191 1.00 91.56 100 LYS A N 1
ATOM 801 C CA . LYS A 1 100 ? 4.475 -0.448 2.042 1.00 91.56 100 LYS A CA 1
ATOM 802 C C . LYS A 1 100 ? 5.617 -1.275 1.451 1.00 91.56 100 LYS A C 1
ATOM 804 O O . LYS A 1 100 ? 6.271 -0.819 0.514 1.00 91.56 100 LYS A O 1
ATOM 809 N N . GLY A 1 101 ? 5.848 -2.482 1.966 1.00 92.12 101 GLY A N 1
ATOM 810 C CA . GLY A 1 101 ? 6.901 -3.379 1.488 1.00 92.12 101 GLY A CA 1
ATOM 811 C C . GLY A 1 101 ? 6.715 -3.782 0.023 1.00 92.12 101 GLY A C 1
ATOM 812 O O . GLY A 1 101 ? 7.676 -3.755 -0.756 1.00 92.12 101 GLY A O 1
ATOM 813 N N . CYS A 1 102 ? 5.478 -4.089 -0.379 1.00 92.81 102 CYS A N 1
ATOM 814 C CA . CYS A 1 102 ? 5.163 -4.395 -1.771 1.00 92.81 102 CYS A CA 1
ATOM 815 C C . CYS A 1 102 ? 5.399 -3.183 -2.676 1.00 92.81 102 CYS A C 1
ATOM 817 O O . CYS A 1 102 ? 6.072 -3.312 -3.695 1.00 92.81 102 CYS A O 1
ATOM 819 N N . LEU A 1 103 ? 4.919 -1.999 -2.290 1.00 87.44 103 LEU A N 1
ATOM 820 C CA . LEU A 1 103 ? 5.068 -0.784 -3.092 1.00 87.44 103 LEU A CA 1
ATOM 821 C C . LEU A 1 103 ? 6.523 -0.347 -3.246 1.00 87.44 103 LEU A C 1
ATOM 823 O O . LEU A 1 103 ? 6.918 0.019 -4.348 1.00 87.44 103 LEU A O 1
ATOM 827 N N . ILE A 1 104 ? 7.332 -0.441 -2.187 1.00 86.69 104 ILE A N 1
ATOM 828 C CA . ILE A 1 104 ? 8.779 -0.197 -2.279 1.00 86.69 104 ILE A CA 1
ATOM 829 C C . ILE A 1 104 ? 9.400 -1.154 -3.296 1.00 86.69 104 ILE A C 1
ATOM 831 O O . ILE A 1 104 ? 10.140 -0.708 -4.158 1.00 86.69 104 ILE A O 1
ATOM 835 N N . SER A 1 105 ? 9.050 -2.443 -3.238 1.00 87.38 105 SER A N 1
ATOM 836 C CA . SER A 1 105 ? 9.590 -3.464 -4.149 1.00 87.38 105 SER A CA 1
ATOM 837 C C . SER A 1 105 ? 9.127 -3.298 -5.601 1.00 87.38 105 SER A C 1
ATOM 839 O O . SER A 1 105 ? 9.784 -3.777 -6.520 1.00 87.38 105 SER A O 1
ATOM 841 N N . ILE A 1 106 ? 7.959 -2.687 -5.809 1.00 84.69 106 ILE A N 1
ATOM 842 C CA . ILE A 1 106 ? 7.375 -2.451 -7.131 1.00 84.69 106 ILE A CA 1
ATOM 843 C C . ILE A 1 106 ? 7.931 -1.169 -7.772 1.00 84.69 106 ILE A C 1
ATOM 845 O O . ILE A 1 106 ? 8.051 -1.101 -8.997 1.00 84.69 106 ILE A O 1
ATOM 849 N N . LEU A 1 107 ? 8.192 -0.141 -6.960 1.00 79.00 107 LEU A N 1
ATOM 850 C CA . LEU A 1 107 ? 8.563 1.201 -7.416 1.00 79.00 107 LEU A CA 1
ATOM 851 C C . LEU A 1 107 ? 10.076 1.471 -7.371 1.00 79.00 107 LEU A C 1
ATOM 853 O O . LEU A 1 107 ? 10.494 2.503 -7.894 1.00 79.00 107 LEU A O 1
ATOM 857 N N . SER A 1 108 ? 10.868 0.577 -6.765 1.00 71.31 108 SER A N 1
ATOM 858 C CA . SER A 1 108 ? 12.339 0.539 -6.844 1.00 71.31 108 SER A CA 1
ATOM 859 C C . SER A 1 108 ? 12.834 -0.062 -8.155 1.00 71.31 108 SER A C 1
ATOM 861 O O . SER A 1 108 ? 13.830 0.453 -8.702 1.00 71.31 108 SER A O 1
#

Organism: NCBI:txid926567

pLDDT: mean 86.07, std 10.55, range [51.62, 97.69]

InterPro domains:
  IPR005585 Protein of unknown function DUF327 [PF03885] (10-106)
  IPR024042 TM1646-like domain superfamily [G3DSA:1.20.120.490] (1-108)
  IPR024042 TM1646-like domain superfamily [SSF158397] (10-107)

Sequence (108 aa):
MEAMEEVERARLIEEIRSLGDSLSKHPSVSVLQRYRHLIGLAIGMVRSTMALKRDYKWRRSERTLYVLIERTENALAELEAVLAGEGDRSRVLDLVEEIKGCLISILS

Foldseek 3Di:
DVVVVLVVLVVLLVLLLVLLVCCLVPPDPVSLVVNVVSLVVLLVVLVVVLVVCVVPDDDPVSVLLVVLNVQLVVLSVVLVVCSVPPRDSVSSNVSSVSNSVSSVVSSD

Radius of gyration: 14.63 Å; chains: 1; bounding box: 29×28×42 Å